Protein AF-A0A5K1DXA0-F1 (afdb_monomer)

Secondary structure (DSSP, 8-state):
--B-TTSTT-B--S-S--S-HHHHHHHHHHHHHHHHTTSS----HHHHHHHHHHHHHHHHHHHGGGGGG--SGGGHHHHHHHHHHHTT--S--SSSHHHHHHSPP-GGGGTT-

Nearest PDB structures (foldseek):
  6wpu-assembly1_A  TM=8.185E-01  e=1.747E-01  Allium sativum
  1vqw-assembly1_B  TM=6.027E-01  e=2.679E-01  Schizosaccharomyces pombe

Structure (mmCIF, N/CA/C/O backbone):
data_AF-A0A5K1DXA0-F1
#
_entry.id   AF-A0A5K1DXA0-F1
#
loop_
_atom_site.group_PDB
_atom_site.id
_atom_site.type_symbol
_atom_site.label_atom_id
_atom_site.label_alt_id
_atom_site.label_comp_id
_atom_site.label_asym_id
_atom_site.label_entity_id
_atom_site.label_seq_id
_atom_site.pdbx_PDB_ins_code
_atom_site.Cartn_x
_atom_site.Cartn_y
_atom_site.Cartn_z
_atom_site.occupancy
_atom_site.B_iso_or_equiv
_atom_site.auth_seq_id
_atom_site.auth_comp_id
_atom_site.auth_asym_id
_atom_site.auth_atom_id
_atom_site.pdbx_PDB_model_num
ATOM 1 N N . GLU A 1 1 ? -4.716 5.061 5.070 1.00 69.50 1 GLU A N 1
ATOM 2 C CA . GLU A 1 1 ? -5.650 6.189 4.822 1.00 69.50 1 GLU A CA 1
ATOM 3 C C . GLU A 1 1 ? -6.855 5.793 3.967 1.00 69.50 1 GLU A C 1
ATOM 5 O O . GLU A 1 1 ? -7.922 6.340 4.205 1.00 69.50 1 GLU A O 1
ATOM 10 N N . CYS A 1 2 ? -6.736 4.837 3.032 1.00 85.38 2 CYS A N 1
ATOM 11 C CA . CYS A 1 2 ? -7.841 4.494 2.127 1.00 85.38 2 CYS A CA 1
ATOM 12 C C . CYS A 1 2 ? -9.091 3.909 2.798 1.00 85.38 2 CYS A C 1
ATOM 14 O O . CYS A 1 2 ? -10.183 4.184 2.324 1.00 85.38 2 CYS A O 1
ATOM 16 N N . ILE A 1 3 ? -8.973 3.116 3.870 1.00 90.38 3 ILE A N 1
ATOM 17 C CA . ILE A 1 3 ? -10.127 2.514 4.565 1.00 90.38 3 ILE A CA 1
ATOM 18 C C . ILE A 1 3 ? -10.205 3.061 5.985 1.00 90.38 3 ILE A C 1
ATOM 20 O O . ILE A 1 3 ? -9.210 3.047 6.713 1.00 90.38 3 ILE A O 1
ATOM 24 N N . GLN A 1 4 ? -11.394 3.521 6.377 1.00 88.75 4 GLN A N 1
ATOM 25 C CA . GLN A 1 4 ? -11.639 4.047 7.714 1.00 88.75 4 GLN A CA 1
ATOM 26 C C . GLN A 1 4 ? -12.037 2.908 8.670 1.00 88.75 4 GLN A C 1
ATOM 28 O O . GLN A 1 4 ? -13.090 2.307 8.468 1.00 88.75 4 GLN A O 1
ATOM 33 N N . PRO A 1 5 ? -11.283 2.628 9.752 1.00 89.94 5 PRO A N 1
ATOM 34 C CA . PRO A 1 5 ? -11.566 1.503 10.652 1.00 89.94 5 PRO A CA 1
ATOM 35 C C . PRO A 1 5 ? -12.940 1.543 11.341 1.00 89.94 5 PRO A C 1
ATOM 37 O O . PRO A 1 5 ? -13.447 0.499 11.741 1.00 89.94 5 PRO A O 1
ATOM 40 N N . GLN A 1 6 ? -13.535 2.729 11.494 1.00 88.69 6 GLN A N 1
ATOM 41 C CA . GLN A 1 6 ? -14.811 2.939 12.195 1.00 88.69 6 GLN A CA 1
ATOM 42 C C . GLN A 1 6 ? -16.032 2.982 11.264 1.00 88.69 6 GLN A C 1
ATOM 44 O O . GLN A 1 6 ? -17.165 2.943 11.737 1.00 88.69 6 GLN A O 1
ATOM 49 N N . ILE A 1 7 ? -15.818 3.095 9.950 1.00 88.31 7 ILE A N 1
ATOM 50 C CA . ILE A 1 7 ? -16.896 3.147 8.961 1.00 88.31 7 ILE A CA 1
ATOM 51 C C . ILE A 1 7 ? -16.699 1.951 8.031 1.00 88.31 7 ILE A C 1
ATOM 53 O O . ILE A 1 7 ? -15.900 2.039 7.095 1.00 88.31 7 ILE A O 1
ATOM 57 N N . PRO A 1 8 ? -17.369 0.818 8.302 1.00 74.19 8 PRO A N 1
ATOM 58 C CA . PRO A 1 8 ? -17.231 -0.363 7.463 1.00 74.19 8 PRO A CA 1
ATOM 59 C C . PRO A 1 8 ? -17.698 -0.061 6.032 1.00 74.19 8 PRO A C 1
ATOM 61 O O . PRO A 1 8 ? -18.525 0.822 5.812 1.00 74.19 8 PRO A O 1
ATOM 64 N N . GLU A 1 9 ? -17.152 -0.801 5.064 1.00 83.88 9 GLU A N 1
ATOM 65 C CA . GLU A 1 9 ? -17.559 -0.761 3.645 1.00 83.88 9 GLU A CA 1
ATOM 66 C C . GLU A 1 9 ? -17.326 0.580 2.926 1.00 83.88 9 GLU A C 1
ATOM 68 O O . GLU A 1 9 ? -17.821 0.799 1.822 1.00 83.88 9 GLU A O 1
ATOM 73 N N . MET A 1 10 ? -16.521 1.468 3.512 1.00 90.25 10 MET A N 1
ATOM 74 C CA . MET A 1 10 ? -16.153 2.741 2.904 1.00 90.25 10 MET A CA 1
ATOM 75 C C . MET A 1 10 ? -14.651 2.810 2.632 1.00 90.25 10 MET A C 1
ATOM 77 O O . MET A 1 10 ? -13.829 2.617 3.531 1.00 90.25 10 MET A O 1
ATOM 81 N N . ALA A 1 11 ? -14.305 3.157 1.391 1.00 92.62 11 ALA A N 1
ATOM 82 C CA . ALA A 1 11 ? -12.946 3.488 0.992 1.00 92.62 11 ALA A CA 1
ATOM 83 C C . ALA A 1 11 ? -12.891 4.868 0.317 1.00 92.62 11 ALA A C 1
ATOM 85 O O . ALA A 1 11 ? -13.789 5.235 -0.440 1.00 92.62 11 ALA A O 1
ATOM 86 N N . ILE A 1 12 ? -11.830 5.625 0.590 1.00 92.31 12 ILE A N 1
ATOM 87 C CA . ILE A 1 12 ? -11.538 6.935 0.004 1.00 92.31 12 ILE A CA 1
ATOM 88 C C . ILE A 1 12 ? -10.272 6.796 -0.842 1.00 92.31 12 ILE A C 1
ATOM 90 O O . ILE A 1 12 ? -9.242 6.341 -0.350 1.00 92.31 12 ILE A O 1
ATOM 94 N N . ILE A 1 13 ? -10.347 7.211 -2.105 1.00 92.75 13 ILE A N 1
ATOM 95 C CA . ILE A 1 13 ? -9.245 7.143 -3.072 1.00 92.75 13 ILE A CA 1
ATOM 96 C C . ILE A 1 13 ? -8.904 8.553 -3.547 1.00 92.75 13 ILE A C 1
ATOM 98 O O . ILE A 1 13 ? -9.801 9.370 -3.762 1.00 92.75 13 ILE A O 1
ATOM 102 N N . GLY A 1 14 ? -7.611 8.834 -3.727 1.00 88.12 14 GLY A N 1
ATOM 103 C CA . GLY A 1 14 ? -7.147 10.107 -4.289 1.00 88.12 14 GLY A CA 1
ATOM 104 C C . GLY A 1 14 ? -7.086 11.261 -3.285 1.00 88.12 14 GLY A C 1
ATOM 105 O O . GLY A 1 14 ? -6.847 12.402 -3.675 1.00 88.12 14 GLY A O 1
ATOM 106 N N . TYR A 1 15 ? -7.269 10.974 -1.992 1.00 88.25 15 TYR A N 1
ATOM 107 C CA . TYR A 1 15 ? -6.965 11.923 -0.917 1.00 88.25 15 TYR A CA 1
ATOM 108 C C . TYR A 1 15 ? -5.452 12.084 -0.714 1.00 88.25 15 TYR A C 1
ATOM 110 O O . TYR A 1 15 ? -4.967 13.158 -0.360 1.00 88.25 15 TYR A O 1
ATOM 118 N N . THR A 1 16 ? -4.698 11.012 -0.948 1.00 86.44 16 THR A N 1
ATOM 119 C CA . THR A 1 16 ? -3.258 10.970 -0.725 1.00 86.44 16 THR A CA 1
ATOM 120 C C . THR A 1 16 ? -2.511 11.588 -1.907 1.00 86.44 16 THR A C 1
ATOM 122 O O . THR A 1 16 ? -2.453 11.036 -3.005 1.00 86.44 16 THR A O 1
ATOM 125 N N . GLU A 1 17 ? -1.905 12.754 -1.679 1.00 86.25 17 GLU A N 1
ATOM 126 C CA . GLU A 1 17 ? -1.096 13.438 -2.690 1.00 86.25 17 GLU A CA 1
ATOM 127 C C . GLU A 1 17 ? 0.293 12.799 -2.818 1.00 86.25 17 GLU A C 1
ATOM 129 O O . GLU A 1 17 ? 1.001 12.600 -1.827 1.00 86.25 17 GLU A O 1
ATOM 134 N N . GLY A 1 18 ? 0.712 12.512 -4.051 1.00 84.69 18 GLY A N 1
ATOM 135 C CA . GLY A 1 18 ? 2.016 11.923 -4.365 1.00 84.69 18 GLY A CA 1
ATOM 136 C C . GLY A 1 18 ? 2.783 12.708 -5.428 1.00 84.69 18 GLY A C 1
ATOM 137 O O . GLY A 1 18 ? 2.491 13.866 -5.704 1.00 84.69 18 GLY A O 1
ATOM 138 N N . VAL A 1 19 ? 3.778 12.064 -6.047 1.00 83.88 19 VAL A N 1
ATOM 139 C CA . VAL A 1 19 ? 4.498 12.635 -7.207 1.00 83.88 19 VAL A CA 1
ATOM 140 C C . VAL A 1 19 ? 3.560 12.777 -8.414 1.00 83.88 19 VAL A C 1
ATOM 142 O O . VAL A 1 19 ? 3.647 13.742 -9.166 1.00 83.88 19 VAL A O 1
ATOM 145 N N . SER A 1 20 ? 2.647 11.818 -8.585 1.00 88.62 20 SER A N 1
ATOM 146 C CA . SER A 1 20 ? 1.579 11.834 -9.584 1.00 88.62 20 SER A CA 1
ATOM 147 C C . SER A 1 20 ? 0.318 11.254 -8.957 1.00 88.62 20 SER A C 1
ATOM 149 O O . SER A 1 20 ? 0.273 10.064 -8.650 1.00 88.62 20 SER A O 1
ATOM 151 N N . ASN A 1 21 ? -0.711 12.084 -8.777 1.00 88.50 21 ASN A N 1
ATOM 152 C CA . ASN A 1 21 ? -1.951 11.661 -8.120 1.00 88.50 21 ASN A CA 1
ATOM 153 C C . ASN A 1 21 ? -2.704 10.595 -8.922 1.00 88.50 21 ASN A C 1
ATOM 155 O O . ASN A 1 21 ? -3.357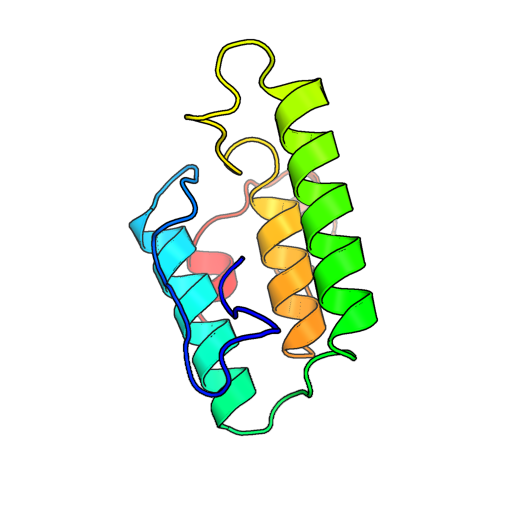 9.744 -8.325 1.00 88.50 21 ASN A O 1
ATOM 159 N N . LEU A 1 22 ? -2.584 10.604 -10.255 1.00 91.88 22 LEU A N 1
ATOM 160 C CA . LEU A 1 22 ? -3.173 9.566 -11.100 1.00 91.88 22 LEU A CA 1
ATOM 161 C C . LEU A 1 22 ? -2.558 8.199 -10.788 1.00 91.88 22 LEU A C 1
ATOM 163 O O . LEU A 1 22 ? -3.284 7.242 -10.549 1.00 91.88 22 LEU A O 1
ATOM 167 N N . PHE A 1 23 ? -1.226 8.133 -10.734 1.00 90.69 23 PHE A N 1
ATOM 168 C CA . PHE A 1 23 ? -0.515 6.893 -10.435 1.00 90.69 23 PHE A CA 1
ATOM 169 C C . PHE A 1 23 ? -0.770 6.415 -9.001 1.00 90.69 23 PHE A C 1
ATOM 171 O O . PHE A 1 23 ? -1.056 5.238 -8.796 1.00 90.69 23 PHE A O 1
ATOM 178 N N . THR A 1 24 ? -0.724 7.317 -8.014 1.00 92.12 24 THR A N 1
ATOM 179 C CA . THR A 1 24 ? -1.054 6.969 -6.623 1.00 92.12 24 THR A CA 1
ATOM 180 C C . THR A 1 24 ? -2.471 6.405 -6.522 1.00 92.12 24 THR A C 1
ATOM 182 O O . THR A 1 24 ? -2.662 5.342 -5.941 1.00 92.12 24 THR A O 1
ATOM 185 N N . SER A 1 25 ? -3.453 7.065 -7.146 1.00 93.38 25 SER A N 1
ATOM 186 C CA . SER A 1 25 ? -4.848 6.609 -7.123 1.00 93.38 25 SER A CA 1
ATOM 187 C C . SER A 1 25 ? -5.020 5.261 -7.823 1.00 93.38 25 SER A C 1
ATOM 189 O O . SER A 1 25 ? -5.760 4.416 -7.335 1.00 93.38 25 SER A O 1
ATOM 191 N N . GLU A 1 26 ? -4.325 5.021 -8.940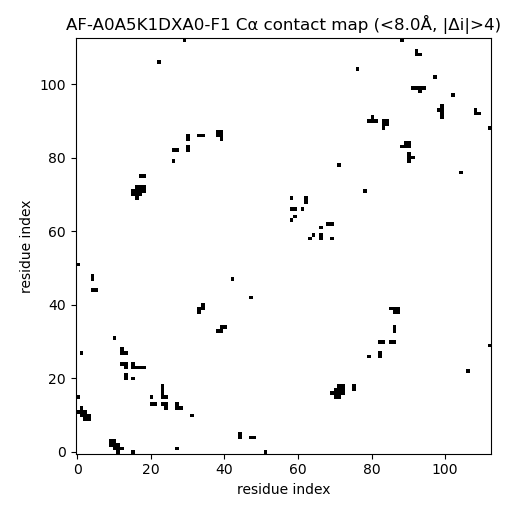 1.00 93.50 26 GLU A N 1
ATOM 192 C CA . GLU A 1 26 ? -4.343 3.718 -9.616 1.00 93.50 26 GLU A CA 1
ATOM 193 C C . GLU A 1 26 ? -3.843 2.598 -8.691 1.00 93.50 26 GLU A C 1
ATOM 195 O O . GLU A 1 26 ? -4.491 1.557 -8.575 1.00 93.50 26 GLU A O 1
ATOM 200 N N . MET A 1 27 ? -2.726 2.821 -7.992 1.00 93.50 27 MET A N 1
ATOM 201 C CA . MET A 1 27 ? -2.170 1.859 -7.036 1.00 93.50 27 MET A CA 1
ATOM 202 C C . MET A 1 27 ? -3.120 1.588 -5.864 1.00 93.50 27 MET A C 1
ATOM 204 O O . MET A 1 27 ? -3.324 0.431 -5.495 1.00 93.50 27 MET A O 1
ATOM 208 N N . GLU A 1 28 ? -3.740 2.632 -5.311 1.00 94.44 28 GLU A N 1
ATOM 209 C CA . GLU A 1 28 ? -4.737 2.502 -4.243 1.00 94.44 28 GLU A CA 1
ATOM 210 C C . GLU A 1 28 ? -5.976 1.725 -4.706 1.00 94.44 28 GLU A C 1
ATOM 212 O O . GLU A 1 28 ? -6.483 0.882 -3.966 1.00 94.44 28 GLU A O 1
ATOM 217 N N . ILE A 1 29 ? -6.439 1.945 -5.943 1.00 94.62 29 ILE A N 1
ATOM 218 C CA . ILE A 1 29 ? -7.564 1.196 -6.523 1.00 94.62 29 ILE A CA 1
ATOM 219 C C . ILE A 1 29 ? -7.194 -0.275 -6.705 1.00 94.62 29 ILE A C 1
ATOM 221 O O . ILE A 1 29 ? -7.995 -1.137 -6.352 1.00 94.62 29 ILE A O 1
ATOM 225 N N . ARG A 1 30 ? -5.998 -0.591 -7.218 1.00 94.75 30 ARG A N 1
ATOM 226 C CA . ARG A 1 30 ? -5.543 -1.988 -7.356 1.00 94.75 30 ARG A CA 1
ATOM 227 C C . ARG A 1 30 ? -5.498 -2.693 -6.001 1.00 94.75 30 ARG A C 1
ATOM 229 O O . ARG A 1 30 ? -6.024 -3.798 -5.869 1.00 94.75 30 ARG A O 1
ATOM 236 N N . TRP A 1 31 ? -4.952 -2.025 -4.984 1.00 95.62 31 TRP A N 1
ATOM 237 C CA . TRP A 1 31 ? -4.945 -2.524 -3.608 1.00 95.62 31 TRP A CA 1
ATOM 238 C C . TRP A 1 31 ? -6.364 -2.747 -3.069 1.00 95.62 31 TRP A C 1
ATOM 240 O O . TRP A 1 31 ? -6.655 -3.814 -2.52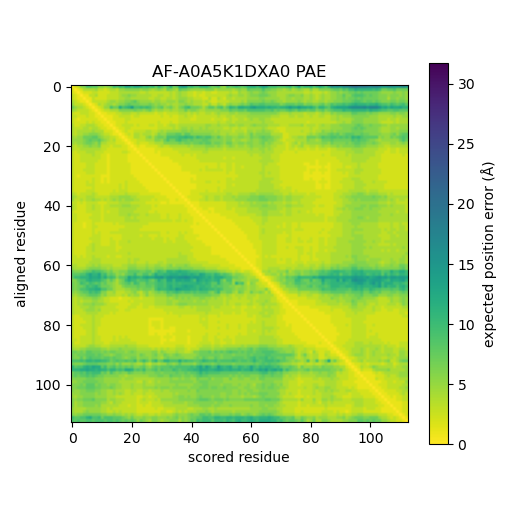7 1.00 95.62 31 TRP A O 1
ATOM 250 N N . LEU A 1 32 ? -7.280 -1.801 -3.299 1.00 95.31 32 LEU A N 1
ATOM 251 C CA . LEU A 1 32 ? -8.676 -1.916 -2.881 1.00 95.31 32 LEU A CA 1
ATOM 252 C C . LEU A 1 32 ? -9.403 -3.067 -3.592 1.00 95.31 32 LEU A C 1
ATOM 254 O O . LEU A 1 32 ? -10.125 -3.824 -2.951 1.00 95.31 32 LEU A O 1
ATOM 258 N N . VAL A 1 33 ? -9.212 -3.235 -4.902 1.00 95.12 33 VAL A N 1
ATOM 259 C CA . VAL A 1 33 ? -9.803 -4.346 -5.665 1.00 95.12 33 VAL A CA 1
ATOM 260 C C . VAL A 1 33 ? -9.273 -5.690 -5.164 1.00 95.12 33 VAL A C 1
ATOM 262 O O . VAL A 1 33 ? -10.057 -6.627 -5.008 1.00 95.12 33 VAL A O 1
ATOM 265 N N . SER A 1 34 ? -7.975 -5.783 -4.861 1.00 94.88 34 SER A N 1
ATOM 266 C CA . SER A 1 34 ? -7.378 -6.983 -4.266 1.00 94.88 34 SER A CA 1
ATOM 267 C C . SER A 1 34 ? -7.999 -7.303 -2.902 1.00 94.88 34 SER A C 1
ATOM 269 O O .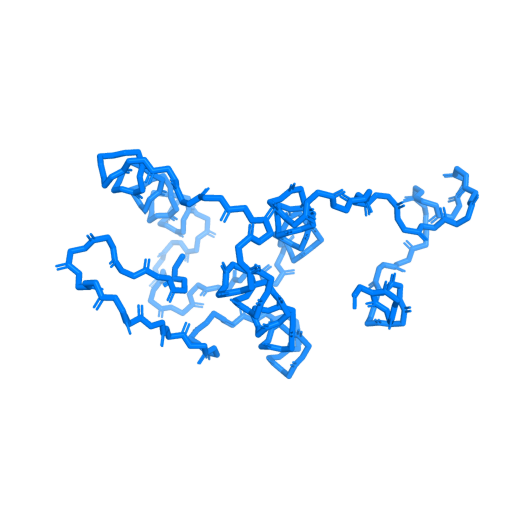 SER A 1 34 ? -8.400 -8.444 -2.662 1.00 94.88 34 SER A O 1
ATOM 271 N N . PHE A 1 35 ? -8.197 -6.292 -2.048 1.00 94.31 35 PHE A N 1
ATOM 272 C CA . PHE A 1 35 ? -8.907 -6.442 -0.775 1.00 94.31 35 PHE A CA 1
ATOM 273 C C . PHE A 1 35 ? -10.341 -6.952 -0.963 1.00 94.31 35 PHE A C 1
ATOM 275 O O . PHE A 1 35 ? -10.727 -7.955 -0.364 1.00 94.31 35 PHE A O 1
ATOM 282 N N . LEU A 1 36 ? -11.125 -6.294 -1.824 1.00 94.12 36 LEU A N 1
ATOM 283 C CA . LEU A 1 36 ? -12.527 -6.647 -2.078 1.00 94.12 36 LEU A CA 1
ATOM 284 C C . LEU A 1 36 ? -12.680 -8.040 -2.704 1.00 94.12 36 LEU A C 1
ATOM 286 O O . LEU A 1 36 ? -13.679 -8.715 -2.470 1.00 94.12 36 LEU A O 1
ATOM 290 N N . SER A 1 37 ? -11.674 -8.492 -3.453 1.00 94.94 37 SER A N 1
ATOM 291 C CA . SER A 1 37 ? -11.613 -9.847 -4.016 1.00 94.94 37 SER A CA 1
ATOM 292 C C . SER A 1 37 ? -11.186 -10.906 -2.988 1.00 94.94 37 SER A C 1
ATOM 294 O O . SER A 1 37 ? -11.079 -12.083 -3.327 1.00 94.94 37 SER A O 1
ATOM 296 N N . GLY A 1 38 ? -10.925 -10.511 -1.737 1.00 93.75 38 GLY A N 1
ATOM 297 C CA . GLY A 1 38 ? -10.478 -11.400 -0.665 1.00 93.75 38 GLY A CA 1
ATOM 298 C C . GLY A 1 38 ? -8.993 -11.767 -0.725 1.00 93.75 38 GLY A C 1
ATOM 299 O O . GLY A 1 38 ? -8.591 -12.734 -0.080 1.00 93.75 38 GLY A O 1
ATOM 300 N N . GLY A 1 39 ? -8.176 -11.021 -1.480 1.00 93.38 39 GLY A N 1
ATOM 301 C CA . GLY A 1 39 ? -6.738 -11.267 -1.633 1.00 93.38 39 GLY A CA 1
ATOM 302 C C . GLY A 1 39 ? -5.951 -11.123 -0.329 1.00 93.38 39 GLY A C 1
ATOM 303 O O . GLY A 1 39 ? -4.951 -11.809 -0.128 1.00 93.38 39 GLY A O 1
ATOM 304 N N . PHE A 1 40 ? -6.434 -10.288 0.591 1.00 93.94 40 PHE A N 1
ATOM 305 C CA . PHE A 1 40 ? -5.903 -10.159 1.944 1.00 93.94 40 PHE A CA 1
ATOM 306 C C . PHE A 1 40 ? -6.987 -9.687 2.917 1.00 93.94 40 PHE A C 1
ATOM 308 O O . PHE A 1 40 ? -8.101 -9.336 2.524 1.00 93.94 40 PHE A O 1
ATOM 315 N N . ARG A 1 41 ? -6.668 -9.702 4.214 1.00 92.94 41 ARG A N 1
ATOM 316 C CA . ARG A 1 41 ? -7.547 -9.214 5.282 1.00 92.94 41 ARG A CA 1
ATOM 317 C C . ARG A 1 41 ? -6.940 -7.977 5.914 1.00 92.94 41 ARG A C 1
ATOM 319 O O . ARG A 1 41 ? -5.729 -7.917 6.110 1.00 92.94 41 ARG A O 1
ATOM 326 N N . LEU A 1 42 ? -7.795 -7.026 6.270 1.00 92.69 42 LEU A N 1
ATOM 327 C CA . LEU A 1 42 ? -7.373 -5.888 7.073 1.00 92.69 42 LEU A CA 1
ATOM 328 C C . LEU A 1 42 ? -6.985 -6.348 8.484 1.00 92.69 42 LEU A C 1
ATOM 330 O O . LEU A 1 42 ? -7.549 -7.330 8.986 1.00 92.69 42 LEU A O 1
ATOM 334 N N . PRO A 1 43 ? -6.040 -5.645 9.127 1.00 93.69 43 PRO A N 1
ATOM 335 C CA . PRO A 1 43 ? -5.737 -5.867 10.531 1.00 93.69 43 PRO A CA 1
ATOM 336 C C . PRO A 1 43 ? -6.919 -5.433 11.413 1.00 93.69 43 PRO A C 1
ATOM 338 O O . PRO A 1 43 ? -7.937 -4.927 10.934 1.00 93.69 43 PRO A O 1
ATOM 341 N N . SER A 1 44 ? -6.806 -5.641 12.723 1.00 94.50 44 SER A N 1
ATOM 342 C CA . SER A 1 44 ? -7.854 -5.223 13.656 1.00 94.50 44 SER A CA 1
ATOM 343 C C . SER A 1 44 ? -8.039 -3.699 13.657 1.00 94.50 44 SER A C 1
ATOM 345 O O . SER A 1 44 ? -7.097 -2.941 13.425 1.00 94.50 44 SER A O 1
ATOM 347 N N . THR A 1 45 ? -9.243 -3.231 14.000 1.00 93.75 4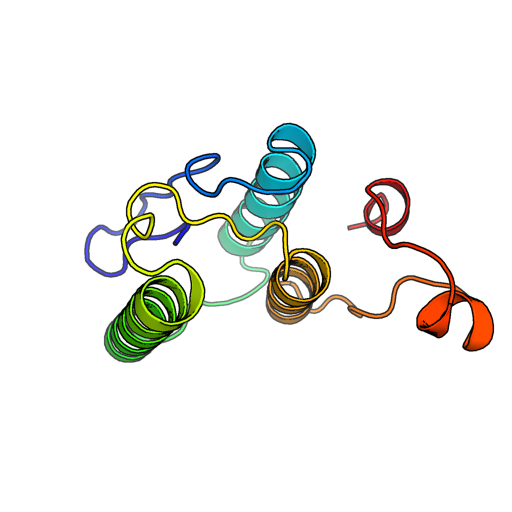5 THR A N 1
ATOM 348 C CA . THR A 1 45 ? -9.568 -1.797 14.141 1.00 93.75 45 THR A CA 1
ATOM 349 C C . THR A 1 45 ? -8.532 -1.057 14.991 1.00 93.75 45 THR A C 1
ATOM 351 O O . THR A 1 45 ? -8.091 0.029 14.627 1.00 93.75 45 THR A O 1
ATOM 354 N N . LYS A 1 46 ? -8.084 -1.674 16.092 1.00 95.31 46 LYS A N 1
ATOM 355 C CA . LYS A 1 46 ? -7.076 -1.101 16.990 1.00 95.31 46 LYS A CA 1
ATOM 356 C C . LYS A 1 46 ? -5.723 -0.911 16.295 1.00 95.31 46 LYS A C 1
ATOM 358 O O . LYS A 1 46 ? -5.113 0.143 16.433 1.00 95.31 46 LYS A O 1
ATOM 363 N N . GLU A 1 47 ? -5.262 -1.904 15.540 1.00 95.06 47 GLU A N 1
ATOM 364 C CA . GLU A 1 47 ? -3.999 -1.822 14.796 1.00 95.06 47 GLU A CA 1
ATOM 365 C C . GLU A 1 47 ? -4.068 -0.766 13.687 1.00 95.06 47 GLU A C 1
ATOM 367 O O . GLU A 1 47 ? -3.114 -0.011 13.501 1.00 95.06 47 GLU A O 1
ATOM 372 N N . MET A 1 48 ? -5.208 -0.657 12.995 1.00 94.19 48 MET A N 1
ATOM 373 C CA . MET A 1 48 ? -5.436 0.397 12.000 1.00 94.19 48 MET A CA 1
ATOM 374 C C . MET A 1 48 ? -5.375 1.794 12.633 1.00 94.19 48 MET A C 1
ATOM 376 O O . MET A 1 48 ? -4.735 2.690 12.090 1.00 94.19 48 MET A O 1
ATOM 380 N N . GLU A 1 49 ? -5.996 1.991 13.799 1.00 94.19 49 GLU A N 1
ATOM 381 C CA . GLU A 1 49 ? -5.946 3.264 14.532 1.00 94.19 49 GLU A CA 1
ATOM 382 C C . GLU A 1 49 ? -4.536 3.610 15.027 1.00 94.19 49 GLU A C 1
ATOM 384 O O . GLU A 1 49 ? -4.136 4.777 15.022 1.00 94.19 49 GLU A O 1
ATOM 389 N N . GLU A 1 50 ? -3.770 2.610 15.464 1.00 95.38 50 GLU A N 1
ATOM 390 C CA . GLU A 1 50 ? -2.365 2.783 15.833 1.00 95.38 50 GLU A CA 1
ATOM 391 C C . GLU A 1 50 ? -1.509 3.179 14.622 1.00 95.38 50 GLU A C 1
ATOM 393 O O . GLU A 1 50 ? -0.658 4.063 14.743 1.00 95.38 50 GLU A O 1
ATOM 398 N N . ASP A 1 51 ? -1.746 2.580 13.452 1.00 93.25 51 ASP A N 1
ATOM 399 C CA . ASP A 1 51 ? -1.065 2.948 12.208 1.00 93.25 51 ASP A CA 1
ATOM 400 C C . ASP A 1 51 ? -1.419 4.374 11.758 1.00 93.25 51 ASP A C 1
ATOM 402 O O . ASP A 1 51 ? -0.530 5.170 11.450 1.00 93.25 51 ASP A O 1
ATOM 406 N N . MET A 1 52 ? -2.697 4.759 11.839 1.00 91.88 52 MET A N 1
ATOM 407 C CA . MET A 1 52 ? -3.143 6.130 11.560 1.00 91.88 52 MET A CA 1
ATOM 408 C C . MET A 1 52 ? -2.431 7.164 12.442 1.00 91.88 52 MET A C 1
ATOM 410 O O . MET A 1 52 ? -2.019 8.213 11.947 1.00 91.88 52 MET A O 1
ATOM 414 N N . LYS A 1 53 ? -2.242 6.871 13.736 1.00 93.81 53 LYS A N 1
ATOM 415 C CA . LYS A 1 53 ? -1.492 7.752 14.650 1.00 93.81 53 LYS A CA 1
ATOM 416 C C . LYS A 1 53 ? -0.023 7.866 14.249 1.00 93.81 53 LYS A C 1
ATOM 418 O O . LYS A 1 53 ? 0.496 8.977 14.190 1.00 93.81 53 LYS A O 1
ATOM 423 N N . LYS A 1 54 ? 0.631 6.748 13.911 1.00 93.56 54 LYS A N 1
ATOM 424 C CA . LYS A 1 54 ? 2.027 6.751 13.430 1.00 93.56 54 LYS A CA 1
ATOM 425 C C . LYS A 1 54 ? 2.183 7.604 12.171 1.00 93.56 54 LYS A C 1
ATOM 427 O O . LYS A 1 54 ? 3.154 8.351 12.055 1.00 93.56 54 LYS A O 1
ATOM 432 N N . TRP A 1 55 ? 1.222 7.521 11.254 1.00 90.69 55 TRP A N 1
ATOM 433 C CA . TRP A 1 55 ? 1.188 8.343 10.048 1.00 90.69 55 TRP A CA 1
ATOM 434 C C . TRP A 1 55 ? 0.987 9.832 10.334 1.00 90.69 55 TRP A C 1
ATOM 436 O O . TRP A 1 55 ? 1.689 10.654 9.740 1.00 90.69 55 TRP A O 1
ATOM 446 N N . ASP A 1 56 ? 0.078 10.199 11.243 1.00 90.94 56 ASP A N 1
ATOM 447 C CA . ASP A 1 56 ? -0.115 11.601 11.646 1.00 90.94 56 ASP A CA 1
ATOM 448 C C . ASP A 1 56 ? 1.155 12.168 12.297 1.00 90.94 56 ASP A C 1
ATOM 450 O O . ASP A 1 56 ? 1.633 13.239 11.913 1.00 90.94 56 ASP A O 1
ATOM 454 N N . ASP A 1 57 ? 1.773 11.415 13.209 1.00 92.25 57 ASP A N 1
ATOM 455 C CA . ASP A 1 57 ? 3.024 11.803 13.865 1.00 92.25 57 ASP A CA 1
ATOM 456 C C . ASP A 1 57 ? 4.167 11.974 12.856 1.00 92.25 57 ASP A C 1
ATOM 458 O O . ASP A 1 57 ? 4.905 12.965 12.904 1.00 92.25 57 ASP A O 1
ATOM 462 N N . TYR A 1 58 ? 4.288 11.052 11.895 1.00 90.56 58 TYR A N 1
ATOM 463 C CA . TYR A 1 58 ? 5.240 11.156 10.789 1.00 90.56 58 TYR A CA 1
ATOM 464 C C . TYR A 1 58 ? 5.015 12.440 9.975 1.00 90.56 58 TYR A C 1
ATOM 466 O O . TYR A 1 58 ? 5.948 13.228 9.773 1.00 90.56 58 TYR A O 1
ATOM 474 N N . LYS A 1 59 ? 3.768 12.699 9.557 1.00 88.56 59 LYS A N 1
ATOM 475 C CA . LYS A 1 59 ? 3.397 13.885 8.772 1.00 88.56 59 LYS A CA 1
ATOM 476 C C . LYS A 1 59 ? 3.700 15.172 9.539 1.00 88.56 59 LYS A C 1
ATOM 478 O O . LYS A 1 59 ? 4.306 16.083 8.970 1.00 88.56 59 LYS A O 1
ATOM 483 N N . ARG A 1 60 ? 3.369 15.247 10.832 1.00 89.62 60 ARG A N 1
ATOM 484 C CA . ARG A 1 60 ? 3.689 16.401 11.695 1.00 89.62 60 ARG A CA 1
ATOM 485 C C 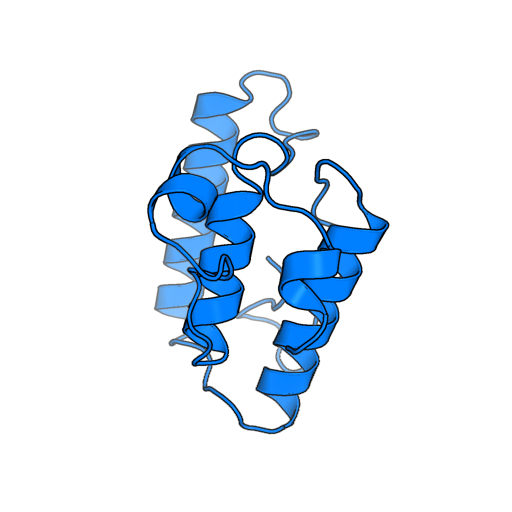. ARG A 1 60 ? 5.191 16.623 11.823 1.00 89.62 60 ARG A C 1
ATOM 487 O O . ARG A 1 60 ? 5.655 17.753 11.667 1.00 89.62 60 ARG A O 1
ATOM 494 N N . LYS A 1 61 ? 5.954 15.553 12.060 1.00 90.50 61 LYS A N 1
ATOM 495 C CA . LYS A 1 61 ? 7.407 15.622 12.246 1.00 90.50 61 LYS A CA 1
ATOM 496 C C . LYS A 1 61 ? 8.138 16.084 10.987 1.00 90.50 61 LYS A C 1
ATOM 498 O O . LYS A 1 61 ? 9.157 16.760 11.103 1.00 90.50 61 LYS A O 1
ATOM 503 N N . HIS A 1 62 ? 7.671 15.701 9.798 1.00 86.12 62 HIS A N 1
ATOM 504 C CA . HIS A 1 62 ? 8.411 15.941 8.550 1.00 86.12 62 HIS A CA 1
ATOM 505 C C . HIS A 1 62 ? 7.840 17.057 7.674 1.00 86.12 62 HIS A C 1
ATOM 507 O O . HIS A 1 62 ? 8.580 17.641 6.889 1.00 86.12 62 HIS A O 1
ATOM 513 N N . SER A 1 63 ? 6.563 17.414 7.833 1.00 84.38 63 SER A N 1
ATOM 514 C CA . SER A 1 63 ? 5.934 18.503 7.067 1.00 84.38 63 SER A CA 1
ATOM 515 C C . SER A 1 63 ? 5.795 19.809 7.861 1.00 84.38 63 SER A C 1
ATOM 517 O O . SER A 1 63 ? 5.469 20.849 7.282 1.00 84.38 63 SER A O 1
ATOM 519 N N . GLY A 1 64 ? 6.044 19.784 9.177 1.00 83.50 64 GLY A N 1
ATOM 520 C CA . GLY A 1 64 ? 6.029 20.964 10.044 1.00 83.50 64 GLY A CA 1
ATOM 521 C C . GLY A 1 64 ? 4.732 21.773 9.923 1.00 83.50 64 GLY A C 1
ATOM 522 O O . GLY A 1 64 ? 3.632 21.225 9.961 1.00 83.50 64 GLY A O 1
ATOM 523 N N . TYR A 1 65 ? 4.846 23.089 9.713 1.00 78.88 65 TYR A N 1
ATOM 524 C CA . TYR A 1 65 ? 3.687 23.985 9.561 1.00 78.88 65 TYR A CA 1
ATOM 525 C C . TYR A 1 65 ? 2.802 23.669 8.340 1.00 78.88 65 TYR A C 1
ATOM 527 O O . TYR A 1 65 ? 1.649 24.098 8.289 1.00 78.88 65 TYR A O 1
ATOM 535 N N . LYS A 1 66 ? 3.311 22.907 7.361 1.00 78.69 66 LYS A N 1
ATOM 536 C CA . LYS A 1 66 ? 2.562 22.459 6.179 1.00 78.69 66 LYS A CA 1
ATOM 537 C C . LYS A 1 66 ? 1.923 21.082 6.365 1.00 78.69 66 LYS A C 1
ATOM 539 O O . LYS A 1 66 ? 1.535 20.489 5.368 1.00 78.69 66 LYS A O 1
ATOM 544 N N . TYR A 1 67 ? 1.770 20.566 7.589 1.00 78.94 67 TYR A N 1
ATOM 545 C CA . TYR A 1 67 ? 1.219 19.217 7.816 1.00 78.94 67 TYR A CA 1
ATOM 546 C C . TYR A 1 67 ? -0.119 18.965 7.092 1.00 78.94 67 TYR A C 1
ATOM 548 O O . TYR A 1 67 ? -0.331 17.880 6.557 1.00 78.94 67 TYR A O 1
ATOM 556 N N . LYS A 1 68 ? -0.987 19.986 6.997 1.00 77.69 68 LYS A N 1
ATOM 557 C CA . LYS A 1 68 ? -2.277 19.910 6.283 1.00 77.69 68 LYS A CA 1
ATOM 558 C C . LYS A 1 68 ? -2.146 19.724 4.766 1.00 77.69 68 LYS A C 1
ATOM 560 O O . LYS A 1 68 ? -3.132 19.414 4.117 1.00 77.69 68 LYS A O 1
ATOM 565 N N . LYS A 1 69 ? -0.957 19.964 4.214 1.00 79.88 69 LYS A N 1
ATOM 566 C CA . LYS A 1 69 ? -0.579 19.774 2.805 1.00 79.88 69 LYS A CA 1
ATOM 567 C C . LYS A 1 69 ? 0.551 18.744 2.685 1.00 79.88 69 LYS A C 1
ATOM 569 O O . LYS A 1 69 ? 1.432 18.880 1.838 1.00 79.88 69 LYS A O 1
ATOM 574 N N . SER A 1 70 ? 0.613 17.802 3.625 1.00 83.88 70 SER A N 1
ATOM 575 C CA . SER A 1 70 ? 1.622 16.746 3.598 1.00 83.88 70 SER A CA 1
ATOM 576 C C . SER A 1 70 ? 1.325 15.780 2.456 1.00 83.88 70 SER A C 1
ATOM 578 O O . SER A 1 70 ? 0.180 15.394 2.238 1.00 83.88 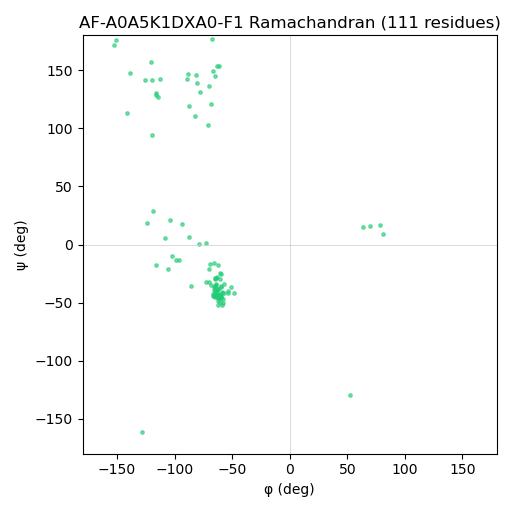70 SER A O 1
ATOM 580 N N . SER A 1 71 ? 2.373 15.399 1.732 1.00 87.56 71 SER A N 1
ATOM 581 C CA . SER A 1 71 ? 2.308 14.466 0.611 1.00 87.56 71 SER A CA 1
ATOM 582 C C . SER A 1 71 ? 3.196 13.259 0.883 1.00 87.56 71 SER A C 1
ATOM 584 O O . SER A 1 71 ? 4.168 13.332 1.641 1.00 87.56 71 SER A O 1
ATOM 586 N N . ILE A 1 72 ? 2.893 12.144 0.226 1.00 89.69 72 ILE A N 1
ATOM 587 C CA . ILE A 1 72 ? 3.731 10.941 0.249 1.00 89.69 72 ILE A CA 1
ATOM 588 C C . ILE A 1 72 ? 4.816 10.976 -0.832 1.00 89.69 72 ILE A C 1
ATOM 590 O O . ILE A 1 72 ? 5.521 9.991 -1.019 1.00 89.69 72 ILE A O 1
ATOM 594 N N . ALA A 1 73 ? 4.980 12.089 -1.558 1.00 89.44 73 ALA A N 1
ATOM 595 C CA . ALA A 1 73 ? 5.888 12.183 -2.702 1.00 89.44 73 ALA A CA 1
ATOM 596 C C . ALA A 1 73 ? 7.329 11.748 -2.362 1.00 89.44 73 ALA A C 1
ATOM 598 O O . ALA A 1 73 ? 7.959 11.021 -3.131 1.00 89.44 73 ALA A O 1
ATOM 599 N N . ALA A 1 74 ? 7.821 12.120 -1.175 1.00 89.06 74 ALA A N 1
ATOM 600 C CA . ALA A 1 74 ? 9.160 11.765 -0.700 1.00 89.06 74 ALA A CA 1
ATOM 601 C C . ALA A 1 74 ? 9.332 10.273 -0.354 1.00 89.06 74 ALA A C 1
ATOM 603 O O . ALA A 1 74 ? 10.453 9.776 -0.332 1.00 89.06 74 ALA A O 1
ATOM 604 N N . ILE A 1 75 ? 8.237 9.558 -0.093 1.00 91.12 75 ILE A N 1
ATOM 605 C CA . ILE A 1 75 ? 8.228 8.153 0.341 1.00 91.12 75 ILE A CA 1
ATOM 606 C C . ILE A 1 75 ? 7.389 7.262 -0.582 1.00 91.12 75 ILE A C 1
ATOM 608 O O . ILE A 1 75 ? 7.000 6.166 -0.193 1.00 91.12 75 ILE A O 1
ATOM 612 N N . HIS A 1 76 ? 7.106 7.716 -1.804 1.00 90.62 76 HIS A N 1
ATOM 613 C CA . HIS A 1 76 ? 6.162 7.055 -2.708 1.00 90.62 76 HIS A CA 1
ATOM 614 C C . HIS A 1 76 ? 6.565 5.609 -3.041 1.00 90.62 76 HIS A C 1
ATOM 616 O O . HIS A 1 76 ? 5.697 4.749 -3.136 1.00 90.62 76 HIS A O 1
ATOM 622 N N . ILE A 1 77 ? 7.869 5.327 -3.164 1.00 91.50 77 ILE A N 1
ATOM 623 C CA . ILE A 1 77 ? 8.384 3.965 -3.387 1.00 91.50 77 ILE A CA 1
ATOM 624 C C . ILE A 1 77 ? 8.023 3.078 -2.194 1.00 91.50 77 ILE A C 1
ATOM 626 O O . ILE A 1 77 ? 7.3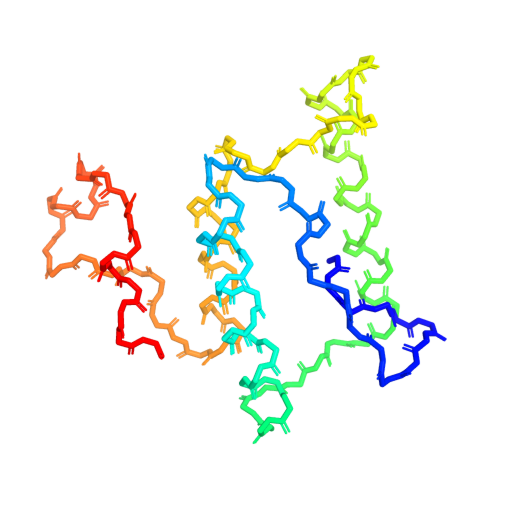81 2.051 -2.359 1.00 91.50 77 ILE A O 1
ATOM 630 N N . TRP A 1 78 ? 8.355 3.526 -0.981 1.00 92.12 78 TRP A N 1
ATOM 631 C CA . TRP A 1 78 ? 8.065 2.779 0.241 1.00 92.12 78 TRP A CA 1
ATOM 632 C C . TRP A 1 78 ? 6.559 2.579 0.460 1.00 92.12 78 TRP A C 1
ATOM 634 O O . TRP A 1 78 ? 6.135 1.505 0.877 1.00 92.12 78 TRP A O 1
ATOM 644 N N . TYR A 1 79 ? 5.741 3.587 0.147 1.00 92.69 79 TYR A N 1
ATOM 645 C CA . TYR A 1 79 ? 4.283 3.475 0.209 1.00 92.69 79 TYR A CA 1
ATOM 646 C C . TYR A 1 79 ? 3.763 2.387 -0.741 1.00 92.69 79 TYR A C 1
ATOM 648 O O . TYR A 1 79 ? 3.034 1.493 -0.316 1.00 92.69 79 TYR A O 1
ATOM 656 N N . ASN A 1 80 ? 4.198 2.404 -2.004 1.00 92.62 80 ASN A N 1
ATOM 657 C CA . ASN A 1 80 ? 3.816 1.388 -2.983 1.00 92.62 80 ASN A CA 1
ATOM 658 C C . ASN A 1 80 ? 4.329 -0.010 -2.607 1.00 92.62 80 ASN A C 1
ATOM 660 O O . ASN A 1 80 ? 3.624 -0.993 -2.833 1.00 92.62 80 ASN A O 1
ATOM 664 N N . ASP A 1 81 ? 5.507 -0.111 -1.987 1.00 93.81 81 ASP A N 1
ATOM 665 C CA . ASP A 1 81 ? 6.031 -1.377 -1.473 1.00 93.81 81 ASP A CA 1
ATOM 666 C C . ASP A 1 81 ? 5.133 -1.966 -0.382 1.00 93.81 81 ASP A C 1
ATOM 668 O O . ASP A 1 81 ? 4.949 -3.182 -0.330 1.00 93.81 81 ASP A O 1
ATOM 672 N N . MET A 1 82 ? 4.574 -1.123 0.493 1.00 93.56 82 MET A N 1
ATOM 673 C CA . MET A 1 82 ? 3.620 -1.557 1.517 1.00 93.56 82 MET A CA 1
ATOM 674 C C . MET A 1 82 ? 2.328 -2.075 0.880 1.00 93.56 82 MET A C 1
ATOM 676 O O . MET A 1 82 ? 1.909 -3.182 1.210 1.00 93.56 82 MET A O 1
ATOM 680 N N . LEU A 1 83 ? 1.774 -1.364 -0.111 1.00 94.38 83 LEU A N 1
ATOM 681 C CA . LEU A 1 83 ? 0.607 -1.848 -0.860 1.00 94.38 83 LEU A CA 1
ATOM 682 C C . LEU A 1 83 ? 0.893 -3.189 -1.554 1.00 94.38 83 LEU A C 1
ATOM 684 O O . LEU A 1 83 ? 0.063 -4.095 -1.532 1.00 94.38 83 LEU A O 1
ATOM 688 N N . CYS A 1 84 ? 2.081 -3.347 -2.145 1.00 94.12 84 CYS A N 1
ATOM 689 C CA . CYS A 1 84 ? 2.484 -4.606 -2.770 1.00 94.12 84 CYS A CA 1
ATOM 690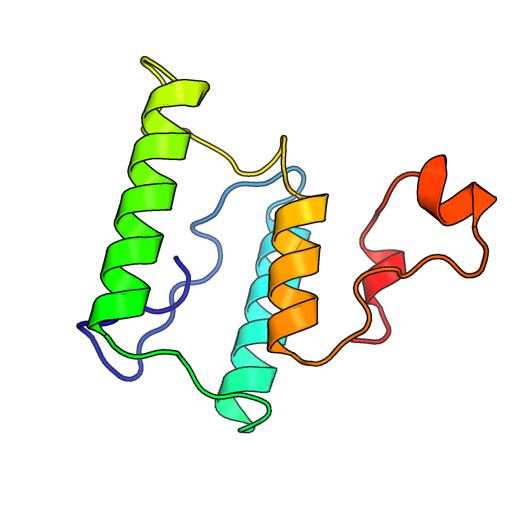 C C . CYS A 1 84 ? 2.549 -5.750 -1.754 1.00 94.12 84 CYS A C 1
ATOM 692 O O . CYS A 1 84 ? 2.065 -6.838 -2.053 1.00 94.12 84 CYS A O 1
ATOM 694 N N . LYS A 1 85 ? 3.110 -5.514 -0.561 1.00 94.12 85 LYS A N 1
ATOM 695 C CA . LYS A 1 85 ? 3.177 -6.530 0.501 1.00 94.12 85 LYS A CA 1
ATOM 696 C C . LYS A 1 85 ? 1.793 -6.997 0.928 1.00 94.12 85 LYS A C 1
ATOM 698 O O . LYS A 1 85 ? 1.598 -8.204 1.046 1.00 94.12 85 LYS A O 1
ATOM 703 N N . ASP A 1 86 ? 0.855 -6.072 1.111 1.00 94.31 86 ASP A N 1
ATOM 704 C CA . ASP A 1 86 ? -0.521 -6.407 1.488 1.00 94.31 86 ASP A CA 1
ATOM 705 C C . ASP A 1 86 ? -1.191 -7.281 0.423 1.00 94.31 86 ASP A C 1
ATOM 707 O O . ASP A 1 86 ? -1.796 -8.299 0.741 1.00 94.31 86 ASP A O 1
ATOM 711 N N . MET A 1 87 ? -0.999 -6.945 -0.856 1.00 94.25 87 MET A N 1
ATOM 712 C CA . MET A 1 87 ? -1.488 -7.740 -1.989 1.00 94.25 87 MET A CA 1
ATOM 713 C C . MET A 1 87 ? -0.715 -9.055 -2.212 1.00 94.25 87 MET A C 1
ATOM 715 O O . MET A 1 87 ? -0.978 -9.754 -3.189 1.00 94.25 87 MET A O 1
ATOM 719 N N . GLY A 1 88 ? 0.278 -9.388 -1.379 1.00 91.81 88 GLY A N 1
ATOM 720 C CA . GLY A 1 88 ? 1.120 -10.580 -1.545 1.00 91.81 88 GLY A CA 1
ATOM 721 C C . GLY A 1 88 ? 2.078 -10.518 -2.744 1.00 91.81 88 GLY A C 1
ATOM 722 O O . GLY A 1 88 ? 2.624 -11.536 -3.168 1.00 91.81 88 GLY A O 1
ATOM 723 N N . CYS A 1 89 ? 2.294 -9.330 -3.302 1.00 90.56 89 CYS A N 1
ATOM 724 C CA . CYS A 1 89 ? 3.166 -9.085 -4.441 1.00 90.56 89 CYS A CA 1
ATOM 725 C C . CYS A 1 89 ? 4.606 -8.806 -3.993 1.00 90.56 89 CYS A C 1
ATOM 727 O O . CYS A 1 89 ? 4.853 -8.177 -2.965 1.00 90.56 89 CYS A O 1
ATOM 729 N N . ILE A 1 90 ? 5.582 -9.221 -4.807 1.00 87.62 90 ILE A N 1
ATOM 730 C CA . ILE A 1 90 ? 6.995 -8.890 -4.576 1.00 87.62 90 ILE A CA 1
ATOM 731 C C . ILE A 1 90 ? 7.179 -7.377 -4.798 1.00 87.62 90 ILE A C 1
ATOM 733 O O . ILE A 1 90 ? 6.917 -6.929 -5.919 1.00 87.62 90 ILE A O 1
ATOM 737 N N . PRO A 1 91 ? 7.642 -6.603 -3.792 1.00 85.75 91 PRO A N 1
ATOM 738 C CA . PRO A 1 91 ? 7.831 -5.154 -3.931 1.00 85.75 91 PRO A CA 1
ATOM 739 C C . PRO A 1 91 ? 8.991 -4.788 -4.857 1.00 85.75 91 PRO A C 1
ATOM 741 O O . PRO A 1 91 ? 8.920 -3.815 -5.588 1.00 85.75 91 PRO A O 1
ATOM 744 N N . LYS A 1 92 ? 10.042 -5.616 -4.887 1.00 86.88 92 LYS A N 1
ATOM 745 C CA . LYS A 1 92 ? 11.168 -5.446 -5.811 1.00 86.88 92 LYS A CA 1
ATOM 746 C C . LYS A 1 92 ? 10.723 -5.777 -7.231 1.00 86.88 92 LYS A C 1
ATOM 748 O O . LYS A 1 92 ? 10.544 -6.954 -7.554 1.00 86.88 92 LYS A O 1
ATOM 753 N N . ARG A 1 93 ? 10.489 -4.756 -8.055 1.00 85.62 93 ARG A N 1
ATOM 754 C CA . ARG A 1 93 ? 9.894 -4.921 -9.394 1.00 85.62 93 ARG A CA 1
ATOM 755 C C . ARG A 1 93 ? 10.914 -4.930 -10.522 1.00 85.62 93 ARG A C 1
ATOM 757 O O . ARG A 1 93 ? 10.565 -5.311 -11.639 1.00 85.62 93 ARG A O 1
ATOM 764 N N . LYS A 1 94 ? 12.165 -4.525 -10.282 1.00 87.56 94 LYS A N 1
ATOM 765 C CA . LYS A 1 94 ? 13.180 -4.525 -11.339 1.00 87.56 94 LYS A CA 1
ATOM 766 C C . LYS A 1 94 ? 13.762 -5.926 -11.505 1.00 87.56 94 LYS A C 1
ATOM 768 O O . LYS A 1 94 ? 13.943 -6.690 -10.561 1.00 87.56 94 LYS A O 1
ATOM 773 N N . LYS A 1 95 ? 14.094 -6.267 -12.751 1.00 84.19 95 LYS A N 1
ATOM 774 C CA . LYS A 1 95 ? 14.559 -7.610 -13.137 1.00 84.19 95 LYS A CA 1
ATOM 775 C C . LYS A 1 95 ? 15.901 -8.001 -12.502 1.00 84.19 95 LYS A C 1
ATOM 777 O O . LYS A 1 95 ? 16.192 -9.181 -12.343 1.00 84.19 95 LYS A O 1
ATOM 782 N N . ASN A 1 96 ? 16.752 -7.025 -12.207 1.00 88.75 96 ASN A N 1
ATOM 783 C CA . ASN A 1 96 ? 18.146 -7.212 -11.823 1.00 88.75 96 ASN A CA 1
ATOM 784 C C . ASN A 1 96 ? 18.547 -6.265 -10.685 1.00 88.75 96 ASN A C 1
ATOM 786 O O . ASN A 1 96 ? 18.094 -5.126 -10.607 1.00 88.75 96 ASN A O 1
ATOM 790 N N . TRP A 1 97 ? 19.457 -6.744 -9.831 1.00 90.88 97 TRP A N 1
ATOM 791 C CA . TRP A 1 97 ? 19.911 -6.065 -8.610 1.00 90.88 97 TRP A CA 1
ATOM 792 C C . TRP A 1 97 ? 20.408 -4.629 -8.834 1.00 90.88 97 TRP A C 1
ATOM 794 O O . TRP A 1 97 ? 20.104 -3.738 -8.048 1.00 90.88 97 TRP A O 1
ATOM 804 N N . LEU A 1 98 ? 21.164 -4.388 -9.909 1.00 91.88 98 LEU A N 1
ATOM 805 C CA . LEU A 1 98 ? 21.685 -3.050 -10.200 1.00 91.88 98 LEU A CA 1
ATOM 806 C C . LEU A 1 98 ? 20.561 -2.071 -10.550 1.00 91.88 98 LEU A C 1
ATOM 808 O O . LEU A 1 98 ? 20.556 -0.945 -10.062 1.00 91.88 98 LEU A O 1
ATOM 812 N N . SER A 1 99 ? 19.590 -2.493 -11.360 1.00 90.31 99 SER A N 1
ATOM 813 C CA . SER A 1 99 ? 18.451 -1.638 -11.691 1.00 90.31 99 SER A CA 1
ATOM 814 C C . SER A 1 99 ? 17.552 -1.409 -10.485 1.00 90.31 99 SER A C 1
ATOM 816 O O . SER A 1 99 ? 17.046 -0.309 -10.321 1.00 90.31 99 SER A O 1
ATOM 818 N N . GLU A 1 100 ? 17.411 -2.406 -9.618 1.00 90.69 100 GLU A N 1
ATOM 819 C CA . GLU A 1 100 ? 16.675 -2.285 -8.359 1.00 90.69 100 GLU A CA 1
ATOM 820 C C . GLU A 1 100 ? 17.261 -1.202 -7.438 1.00 90.69 100 GLU A C 1
ATOM 822 O O . GLU A 1 100 ? 16.518 -0.482 -6.781 1.00 90.69 100 GLU A O 1
ATOM 827 N N . LEU A 1 101 ? 18.591 -1.056 -7.415 1.00 89.75 101 LEU A N 1
ATOM 828 C CA . LEU A 1 101 ? 19.272 -0.082 -6.559 1.00 89.75 101 LEU A CA 1
ATOM 829 C C . LEU A 1 101 ? 19.381 1.316 -7.188 1.00 89.75 101 LEU A C 1
ATOM 831 O O . LEU A 1 101 ? 19.335 2.313 -6.471 1.00 89.75 101 LEU A O 1
ATOM 835 N N . PHE A 1 102 ? 19.568 1.394 -8.510 1.00 92.56 102 PHE A N 1
ATOM 836 C CA . PHE A 1 102 ? 19.958 2.642 -9.180 1.00 92.56 102 PHE A CA 1
ATOM 837 C C . PHE A 1 102 ? 18.930 3.195 -10.170 1.00 92.56 102 PHE A C 1
ATOM 839 O O . PHE A 1 102 ? 19.040 4.357 -10.557 1.00 92.56 102 PHE A O 1
ATOM 846 N N . SER A 1 103 ? 17.959 2.401 -10.630 1.00 92.00 103 SER A N 1
ATOM 847 C CA . SER A 1 103 ? 16.950 2.889 -11.580 1.00 92.00 103 SER A CA 1
ATOM 848 C C . SER A 1 103 ? 15.747 3.483 -10.849 1.00 92.00 103 SER A C 1
ATOM 850 O O . SER A 1 103 ? 15.313 2.928 -9.841 1.00 92.00 103 SER A O 1
ATOM 852 N N . PRO A 1 104 ? 15.153 4.572 -11.367 1.00 89.50 104 PRO A N 1
ATOM 853 C CA . PRO A 1 104 ? 13.945 5.127 -10.779 1.00 89.50 104 PRO A CA 1
ATOM 854 C C . PRO A 1 104 ? 12.776 4.144 -10.902 1.00 89.50 104 PRO A C 1
ATOM 856 O O . PRO A 1 104 ? 12.632 3.430 -11.904 1.00 89.50 104 PRO A O 1
ATOM 859 N N . TYR A 1 105 ? 11.930 4.145 -9.879 1.00 89.69 105 TYR A N 1
ATOM 860 C CA . TYR A 1 105 ? 10.637 3.476 -9.893 1.00 89.69 105 TYR A CA 1
ATOM 861 C C . TYR A 1 105 ? 9.602 4.333 -10.619 1.00 89.69 105 TYR A C 1
ATOM 863 O O . TYR A 1 105 ? 9.551 5.549 -10.436 1.00 89.69 105 TYR A O 1
ATOM 871 N N . GLY A 1 106 ? 8.764 3.699 -11.434 1.00 88.38 106 GLY A N 1
ATOM 872 C CA . GLY A 1 106 ? 7.685 4.373 -12.144 1.00 88.38 106 GLY A CA 1
ATOM 873 C C . GLY A 1 106 ? 6.493 3.458 -12.425 1.00 88.38 106 GLY A C 1
ATOM 874 O O . GLY A 1 106 ? 6.556 2.260 -12.155 1.00 88.38 106 GLY A O 1
ATOM 875 N N . PRO A 1 107 ? 5.406 3.997 -13.005 1.00 88.12 107 PRO A N 1
ATOM 876 C CA . PRO A 1 107 ? 4.157 3.256 -13.201 1.00 88.12 107 PRO A CA 1
ATOM 877 C C . PRO A 1 107 ? 4.309 1.960 -14.006 1.00 88.12 107 PRO A C 1
ATOM 879 O O . PRO A 1 107 ? 3.658 0.962 -13.713 1.00 88.12 107 PRO A O 1
ATOM 882 N N . ALA A 1 108 ? 5.218 1.939 -14.987 1.00 90.31 108 ALA A N 1
ATOM 883 C CA . ALA A 1 108 ? 5.469 0.760 -15.817 1.00 90.31 108 ALA A CA 1
ATOM 884 C C . ALA A 1 108 ? 5.934 -0.468 -15.008 1.00 90.31 108 ALA A C 1
ATOM 886 O O . ALA A 1 108 ? 5.617 -1.597 -15.387 1.00 90.31 108 ALA A O 1
ATOM 887 N N . ASP A 1 109 ? 6.618 -0.260 -13.877 1.00 90.56 109 ASP A N 1
ATOM 888 C CA . ASP A 1 109 ? 7.099 -1.335 -12.994 1.00 90.56 109 ASP A CA 1
ATOM 889 C C . ASP A 1 109 ? 5.959 -2.074 -12.268 1.00 90.56 109 ASP A C 1
ATOM 891 O O . ASP A 1 109 ? 6.139 -3.185 -11.763 1.00 90.56 109 ASP A O 1
ATOM 895 N N . TYR A 1 110 ? 4.777 -1.458 -12.236 1.00 89.88 110 TYR A N 1
ATOM 896 C CA . TYR A 1 110 ? 3.575 -1.945 -11.562 1.00 89.88 110 TYR A CA 1
ATOM 897 C C . TYR A 1 110 ? 2.493 -2.419 -12.547 1.00 89.88 110 TYR A C 1
ATOM 899 O O . TYR A 1 110 ? 1.396 -2.785 -12.137 1.00 89.88 110 TYR A O 1
ATOM 907 N N . SER A 1 111 ? 2.793 -2.445 -13.850 1.00 87.38 111 SER A N 1
ATOM 908 C CA . SER A 1 111 ? 1.828 -2.779 -14.911 1.00 87.38 111 SER A CA 1
ATOM 909 C C . SER A 1 111 ? 1.215 -4.182 -14.798 1.00 87.38 111 SER A C 1
ATOM 911 O O . SER A 1 111 ? 0.102 -4.403 -15.271 1.00 87.38 111 SER A O 1
ATOM 913 N N . ASN A 1 112 ? 1.919 -5.115 -14.158 1.00 84.19 112 ASN A N 1
ATOM 914 C CA . ASN A 1 112 ? 1.543 -6.520 -13.992 1.00 84.19 112 ASN A CA 1
ATOM 915 C C . ASN A 1 112 ? 1.017 -6.869 -12.586 1.00 84.19 112 ASN A C 1
ATOM 917 O O . ASN A 1 112 ? 1.123 -8.030 -12.187 1.00 84.19 112 ASN A O 1
ATOM 921 N N . LEU A 1 113 ? 0.548 -5.876 -11.823 1.00 83.25 113 LEU A N 1
ATOM 922 C CA . LEU A 1 113 ? -0.173 -6.082 -10.560 1.00 83.25 113 LEU A CA 1
ATOM 923 C C . LEU A 1 113 ? -1.615 -6.536 -10.782 1.00 83.25 113 LEU A C 1
ATOM 925 O O . LEU A 1 113 ? -2.286 -5.912 -11.636 1.00 83.25 113 LEU A O 1
#

Mean predicted aligned error: 4.17 Å

pLDDT: mean 89.9, std 4.72, range [69.5, 95.62]

Organism: NCBI:txid210225

InterPro domains:
  IPR020946 Flavin monooxygenase-like [PF00743] (8-92)
  IPR036188 FAD/NAD(P)-binding domain superfamily [G3DSA:3.50.50.60] (1-105)
  IPR036188 FAD/NAD(P)-binding domain superfamily [SSF51905] (4-111)
  IPR050346 Flavin-containing monooxygenases-like [PTHR23023] (2-105)

Radius of gyration: 14.79 Å; Cα contacts (8 Å, |Δi|>4): 94; chains: 1; bounding box: 39×35×33 Å

Foldseek 3Di:
DQDQLVDPPGGDAQPAAAPDSVLRRVLVVVLVVLVVVVLADDDHSVVVVVVVVVVLVVLCVPVPPCSVVGHCHVVVLVVSLVSCVRSVHHSQQDPDDVCSVPPDDDSVSVPPD

Solvent-accessible surface area (backbone atoms only — not comparable to full-atom values): 6807 Å² total; per-residue (Å²): 127,44,62,48,74,88,46,80,100,48,74,56,78,65,80,65,44,42,85,46,48,68,60,46,31,51,52,51,48,54,45,48,52,36,40,77,71,63,62,44,79,81,75,54,54,68,57,50,53,52,50,53,49,54,51,51,52,50,36,43,74,74,37,49,98,43,36,94,72,51,58,44,46,92,45,45,67,61,54,51,33,50,49,26,50,59,63,71,40,77,57,79,59,53,96,44,73,67,48,56,75,71,47,86,87,56,73,77,64,55,70,88,111

Sequence (113 aa):
ECIQPQIPEMAIIGYTEGVSNLFTSEMEIRWLVSFLSGGFRLPSTKEMEEDMKKWDDYKRKHSGYKYKKSSIAAIHIWYNDMLCKDMGCIPKRKKNWLSELFSPYGPADYSNL